Protein AF-A0A932ZL01-F1 (afdb_monomer_lite)

Radius of gyration: 23.92 Å; chains: 1; bounding box: 45×59×62 Å

pLDDT: mean 75.74, std 13.17, range [43.28, 93.38]

Structure (mmCIF, N/CA/C/O backbone):
data_AF-A0A932ZL01-F1
#
_entry.id   AF-A0A932ZL01-F1
#
loop_
_atom_site.group_PDB
_atom_site.id
_atom_site.type_symbol
_atom_site.label_atom_id
_atom_site.label_alt_id
_atom_site.label_comp_id
_atom_site.label_asym_id
_atom_site.label_entity_id
_atom_site.label_seq_id
_atom_site.pdbx_PDB_ins_code
_atom_site.Cartn_x
_atom_site.Cartn_y
_atom_site.Cartn_z
_atom_site.occupancy
_atom_site.B_is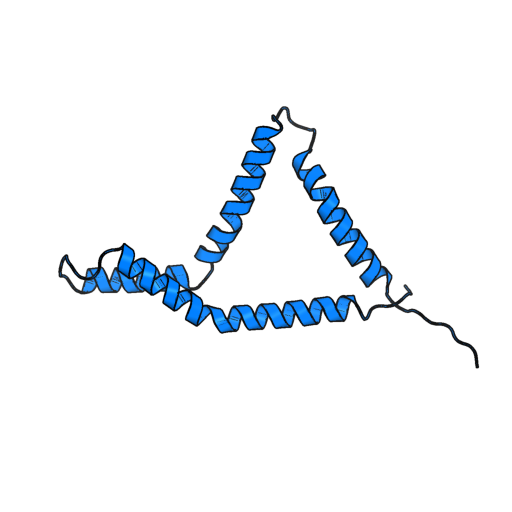o_or_equiv
_atom_site.auth_seq_id
_atom_site.auth_comp_id
_atom_site.auth_asym_id
_atom_site.auth_atom_id
_atom_site.pdbx_PDB_model_num
ATOM 1 N N . MET A 1 1 ? 9.614 -41.581 -39.320 1.00 43.28 1 MET A N 1
ATOM 2 C CA . MET A 1 1 ? 11.079 -41.466 -39.518 1.00 43.28 1 MET A CA 1
ATOM 3 C C . MET A 1 1 ? 11.403 -39.990 -39.729 1.00 43.28 1 MET A C 1
ATOM 5 O O . MET A 1 1 ? 10.653 -39.380 -40.471 1.00 43.28 1 MET A O 1
ATOM 9 N N . LYS A 1 2 ? 12.458 -39.440 -39.098 1.00 52.31 2 LYS A N 1
ATOM 10 C CA . LYS A 1 2 ? 12.982 -38.060 -39.286 1.00 52.31 2 LYS A CA 1
ATOM 11 C C . LYS A 1 2 ? 11.970 -36.916 -38.995 1.00 52.31 2 LYS A C 1
ATOM 13 O O . LYS A 1 2 ? 11.138 -36.597 -39.825 1.00 52.31 2 LYS A O 1
ATOM 18 N N . THR A 1 3 ? 11.844 -36.393 -37.772 1.00 57.09 3 THR A N 1
ATOM 19 C CA . THR A 1 3 ? 12.713 -35.393 -37.093 1.00 57.09 3 THR A CA 1
ATOM 20 C C . THR A 1 3 ? 12.890 -34.060 -37.842 1.00 57.09 3 THR A C 1
ATOM 22 O O . THR A 1 3 ? 13.645 -33.992 -38.808 1.00 57.09 3 THR A O 1
ATOM 25 N N . GLY A 1 4 ? 12.292 -32.992 -37.305 1.00 53.41 4 GLY A N 1
ATOM 26 C CA . GLY A 1 4 ? 12.499 -31.590 -37.696 1.00 53.41 4 GLY A CA 1
ATOM 27 C C . GLY A 1 4 ? 11.921 -30.668 -36.612 1.00 53.41 4 GLY A C 1
ATOM 28 O O . GLY A 1 4 ? 10.748 -30.324 -36.698 1.00 53.41 4 GLY A O 1
ATOM 29 N N . PRO A 1 5 ? 12.660 -30.397 -35.518 1.00 66.38 5 PRO A N 1
ATOM 30 C CA . PRO A 1 5 ? 12.087 -29.839 -34.291 1.00 66.38 5 PRO A CA 1
ATOM 31 C C . PRO A 1 5 ? 12.271 -28.318 -34.165 1.00 66.38 5 PRO A C 1
ATOM 33 O O . PRO A 1 5 ? 13.044 -27.738 -34.922 1.00 66.38 5 PRO A O 1
ATOM 36 N N . ARG A 1 6 ? 11.692 -27.765 -33.080 1.00 60.88 6 ARG A N 1
ATOM 37 C CA . ARG A 1 6 ? 11.930 -26.426 -32.496 1.00 60.88 6 ARG A CA 1
ATOM 38 C C . ARG A 1 6 ? 11.141 -25.289 -33.202 1.00 60.88 6 ARG A C 1
ATOM 40 O O . ARG A 1 6 ? 11.444 -24.970 -34.334 1.00 60.88 6 ARG A O 1
ATOM 47 N N . THR A 1 7 ? 10.149 -24.657 -32.531 1.00 60.56 7 THR A N 1
ATOM 48 C CA . THR A 1 7 ? 9.124 -23.758 -33.153 1.00 60.56 7 THR A CA 1
ATOM 49 C C . THR A 1 7 ? 8.805 -22.341 -32.578 1.00 60.56 7 THR A C 1
ATOM 51 O O . THR A 1 7 ? 8.010 -21.652 -33.189 1.00 60.56 7 THR A O 1
ATOM 54 N N . THR A 1 8 ? 9.374 -21.807 -31.478 1.00 62.22 8 THR A N 1
ATOM 55 C CA . THR A 1 8 ? 9.346 -20.345 -31.110 1.00 62.22 8 THR A CA 1
ATOM 56 C C . THR A 1 8 ? 10.406 -19.770 -30.085 1.00 62.22 8 THR A C 1
ATOM 58 O O . THR A 1 8 ? 10.115 -18.789 -29.424 1.00 62.22 8 THR A O 1
ATOM 61 N N . ASP A 1 9 ? 11.642 -20.284 -29.894 1.00 57.41 9 ASP A N 1
ATOM 62 C CA . ASP A 1 9 ? 12.583 -19.968 -28.769 1.00 57.41 9 ASP A CA 1
ATOM 63 C C . ASP A 1 9 ? 13.422 -18.713 -29.007 1.00 57.41 9 ASP A C 1
ATOM 65 O O . ASP A 1 9 ? 14.116 -18.242 -28.113 1.00 57.41 9 ASP A O 1
ATOM 69 N N . HIS A 1 10 ? 13.225 -18.041 -30.141 1.00 58.75 10 HIS A N 1
ATOM 70 C CA . HIS A 1 10 ? 13.446 -16.603 -30.162 1.00 58.75 10 HIS A CA 1
ATOM 71 C C . HIS A 1 10 ? 12.583 -15.915 -29.088 1.00 58.75 10 HIS A C 1
ATOM 73 O O . HIS A 1 10 ? 13.061 -14.957 -28.508 1.00 58.75 10 HIS A O 1
ATOM 79 N N . GLY A 1 11 ? 11.411 -16.430 -28.702 1.00 64.81 11 GLY A N 1
ATOM 80 C CA . GLY A 1 11 ? 10.665 -15.988 -27.518 1.00 64.81 11 GLY A CA 1
ATOM 81 C C . GLY A 1 11 ? 11.470 -16.108 -26.217 1.00 64.81 11 GLY A C 1
ATOM 82 O O . GLY A 1 11 ? 11.772 -15.092 -25.595 1.00 64.81 11 GLY A O 1
ATOM 83 N N . LEU A 1 12 ? 11.887 -17.318 -25.824 1.00 64.00 12 LEU A N 1
ATOM 84 C CA . LEU A 1 12 ? 12.628 -17.542 -24.573 1.00 64.00 12 LEU A CA 1
ATOM 85 C C . LEU A 1 12 ? 14.026 -16.896 -24.580 1.00 64.00 12 LEU A C 1
ATOM 87 O O . LEU A 1 12 ? 14.399 -16.217 -23.620 1.00 64.00 12 LEU A O 1
ATOM 91 N N . ARG A 1 13 ? 14.794 -17.035 -25.667 1.00 57.12 13 ARG A N 1
ATOM 92 C CA . ARG A 1 13 ? 16.120 -16.405 -25.797 1.00 57.12 13 ARG A CA 1
ATOM 93 C C . ARG A 1 13 ? 16.041 -14.897 -25.957 1.00 57.12 13 ARG A C 1
ATOM 95 O O . ARG A 1 13 ? 16.932 -14.235 -25.445 1.00 57.12 13 ARG A O 1
ATOM 102 N N . THR A 1 14 ? 15.007 -14.336 -26.585 1.00 66.69 14 THR A N 1
ATOM 103 C CA . THR A 1 14 ? 14.820 -12.874 -26.599 1.00 66.69 14 THR A CA 1
ATOM 104 C C . THR A 1 14 ? 14.254 -12.385 -25.277 1.00 66.69 14 THR A C 1
ATOM 106 O O . THR A 1 14 ? 14.610 -11.287 -24.902 1.00 66.69 14 THR A O 1
ATOM 109 N N . LEU A 1 15 ? 13.498 -13.160 -24.491 1.00 64.88 15 LEU A N 1
ATOM 110 C CA . LEU A 1 15 ? 13.172 -12.777 -23.108 1.00 64.88 15 LEU A CA 1
ATOM 111 C C . LEU A 1 15 ? 14.406 -12.789 -22.202 1.00 64.88 15 LEU A C 1
ATOM 113 O O . LEU A 1 15 ? 14.605 -11.845 -21.441 1.00 64.88 15 LEU A O 1
ATOM 117 N N . LEU A 1 16 ? 15.275 -13.798 -22.313 1.00 68.94 16 LEU A N 1
ATOM 118 C CA . LEU A 1 16 ? 16.543 -13.828 -21.578 1.00 68.94 16 LEU A CA 1
ATOM 119 C C . LEU A 1 16 ? 17.501 -12.727 -22.049 1.00 68.94 16 LEU A C 1
ATOM 121 O O . LEU A 1 16 ? 18.057 -12.024 -21.212 1.00 68.94 16 LEU A O 1
ATOM 125 N N . VAL A 1 17 ? 17.651 -12.513 -23.361 1.00 70.62 17 VAL A N 1
ATOM 126 C CA . VAL A 1 17 ? 18.458 -11.410 -23.907 1.00 70.62 17 VAL A CA 1
ATOM 127 C C . VAL A 1 17 ? 17.834 -10.058 -23.573 1.00 70.62 17 VAL A C 1
ATOM 129 O O . VAL A 1 17 ? 18.571 -9.177 -23.180 1.00 70.62 17 VAL A O 1
ATOM 132 N N . PHE A 1 18 ? 16.515 -9.875 -23.625 1.00 75.38 18 PHE A N 1
ATOM 133 C CA . PHE A 1 18 ? 15.847 -8.613 -23.282 1.00 75.38 18 PHE A CA 1
ATOM 134 C C . PHE A 1 18 ? 15.916 -8.331 -21.782 1.00 75.38 18 PHE A C 1
ATOM 136 O O . PHE A 1 18 ? 16.177 -7.198 -21.405 1.00 75.38 18 PHE A O 1
ATOM 143 N N . SER A 1 19 ? 15.772 -9.337 -20.914 1.00 67.94 19 SER A N 1
ATOM 144 C CA . SER A 1 19 ? 15.958 -9.168 -19.468 1.00 67.94 19 SER A CA 1
ATOM 145 C C . SER A 1 19 ? 17.427 -8.944 -19.096 1.00 67.94 19 SER A C 1
ATOM 147 O O . SER A 1 19 ? 17.708 -8.182 -18.173 1.00 67.94 19 SER A O 1
ATOM 149 N N . PHE A 1 20 ? 18.371 -9.564 -19.810 1.00 74.50 20 PHE A N 1
ATOM 150 C CA . PHE A 1 20 ? 19.804 -9.314 -19.646 1.00 74.50 20 PHE A CA 1
ATOM 151 C C . PHE A 1 20 ? 20.190 -7.928 -20.180 1.00 74.50 20 PHE A C 1
ATOM 153 O O . PHE A 1 20 ? 20.885 -7.188 -19.498 1.00 74.50 20 PHE A O 1
ATOM 160 N N . THR A 1 21 ? 19.674 -7.531 -21.344 1.00 66.75 21 THR A N 1
ATOM 161 C CA . THR A 1 21 ? 19.792 -6.184 -21.916 1.00 66.75 21 THR A CA 1
ATOM 162 C C . THR A 1 21 ? 19.116 -5.148 -21.032 1.00 66.75 21 THR A C 1
ATOM 164 O O . THR A 1 21 ? 19.652 -4.063 -20.904 1.00 66.75 21 THR A O 1
ATOM 167 N N . LEU A 1 22 ? 18.003 -5.449 -20.362 1.00 71.00 22 LEU A N 1
ATOM 168 C CA . LEU A 1 22 ? 17.384 -4.549 -19.387 1.00 71.00 22 LEU A CA 1
ATOM 169 C C . LEU A 1 22 ? 18.294 -4.386 -18.160 1.00 71.00 22 LEU A C 1
ATOM 171 O O . LEU A 1 22 ? 18.563 -3.262 -17.743 1.00 71.00 22 LEU A O 1
ATOM 175 N N . LEU A 1 23 ? 18.851 -5.487 -17.646 1.00 69.38 23 LEU A N 1
ATOM 176 C CA . LEU A 1 23 ? 19.821 -5.484 -16.546 1.00 69.38 23 LEU A CA 1
ATOM 177 C C . LEU A 1 23 ? 21.123 -4.734 -16.907 1.00 69.38 23 LEU A C 1
ATOM 179 O O . LEU A 1 23 ? 21.669 -4.029 -16.060 1.00 69.38 23 LEU A O 1
ATOM 183 N N . THR A 1 24 ? 21.590 -4.816 -18.159 1.00 64.56 24 THR A N 1
ATOM 184 C CA . THR A 1 24 ? 22.745 -4.054 -18.678 1.00 64.56 24 THR A CA 1
ATOM 185 C C . THR A 1 24 ? 22.380 -2.687 -19.275 1.00 64.56 24 THR A C 1
ATOM 187 O O . THR A 1 24 ? 23.275 -1.894 -19.556 1.00 64.56 24 THR A O 1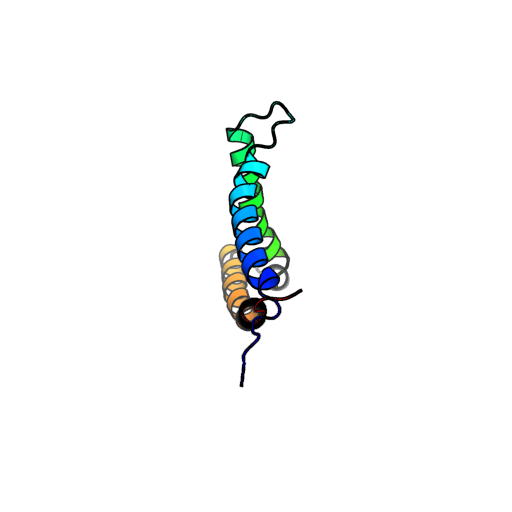
ATOM 190 N N . ALA A 1 25 ? 21.093 -2.346 -19.384 1.00 62.59 25 ALA A N 1
ATOM 191 C CA . ALA A 1 25 ? 20.603 -1.011 -19.731 1.00 62.59 25 ALA A CA 1
ATOM 192 C C . ALA A 1 25 ? 20.270 -0.172 -18.492 1.00 62.59 25 ALA A C 1
ATOM 194 O O . ALA A 1 25 ? 20.320 1.050 -18.580 1.00 62.59 25 ALA A O 1
ATOM 195 N N . LEU A 1 26 ? 20.025 -0.774 -17.321 1.00 63.28 26 LEU A N 1
ATOM 196 C CA . LEU A 1 26 ? 20.009 -0.057 -16.038 1.00 63.28 26 LEU A CA 1
ATOM 197 C C . LEU A 1 26 ? 21.242 0.855 -15.856 1.00 63.28 26 LEU A C 1
ATOM 199 O O . LEU A 1 26 ? 21.044 2.042 -15.585 1.00 63.28 26 LEU A O 1
ATOM 203 N N . PRO A 1 27 ? 22.497 0.396 -16.070 1.00 63.28 27 PRO A N 1
ATOM 204 C CA . PRO A 1 27 ? 23.634 1.304 -16.068 1.00 63.28 27 PRO A CA 1
ATOM 205 C C . PRO A 1 27 ? 23.588 2.304 -17.225 1.00 63.28 27 PRO A C 1
ATOM 207 O O . PRO A 1 27 ? 23.997 3.429 -17.000 1.00 63.28 27 PRO A O 1
ATOM 210 N N . ALA A 1 28 ? 23.046 1.987 -18.409 1.00 62.44 28 ALA A N 1
ATOM 211 C CA . ALA A 1 28 ? 22.914 2.955 -19.509 1.00 62.44 28 ALA A CA 1
ATOM 212 C C . ALA A 1 28 ? 21.953 4.117 -19.171 1.00 62.44 28 ALA A C 1
ATOM 214 O O . ALA A 1 28 ? 22.305 5.278 -19.383 1.00 62.44 28 ALA A O 1
ATOM 215 N N . PHE A 1 29 ? 20.800 3.840 -18.552 1.00 57.62 29 PHE A N 1
ATOM 216 C CA . PHE A 1 29 ? 19.917 4.874 -17.995 1.00 57.62 29 PHE A CA 1
ATOM 217 C C . PHE A 1 29 ? 20.593 5.646 -16.846 1.00 57.62 29 PHE A C 1
ATOM 219 O O . PHE A 1 29 ? 20.361 6.844 -16.698 1.00 57.62 29 PHE A O 1
ATOM 226 N N . ALA A 1 30 ? 21.495 5.006 -16.092 1.00 56.28 30 ALA A N 1
ATOM 227 C CA . ALA A 1 30 ? 22.332 5.657 -15.080 1.00 56.28 30 ALA A CA 1
ATOM 228 C C . ALA A 1 30 ? 23.642 6.291 -15.623 1.00 56.28 30 ALA A C 1
ATOM 230 O O . ALA A 1 30 ? 24.409 6.880 -14.856 1.00 56.28 30 ALA A O 1
ATOM 231 N N . GLN A 1 31 ? 23.935 6.181 -16.923 1.00 56.50 31 GLN A N 1
ATOM 232 C CA . GLN A 1 31 ? 25.122 6.753 -17.579 1.00 56.50 31 GLN A CA 1
ATOM 233 C C . GLN A 1 31 ? 24.786 7.781 -18.662 1.00 56.50 31 GLN A C 1
ATOM 235 O O . GLN A 1 31 ? 25.729 8.372 -19.178 1.00 56.50 31 GLN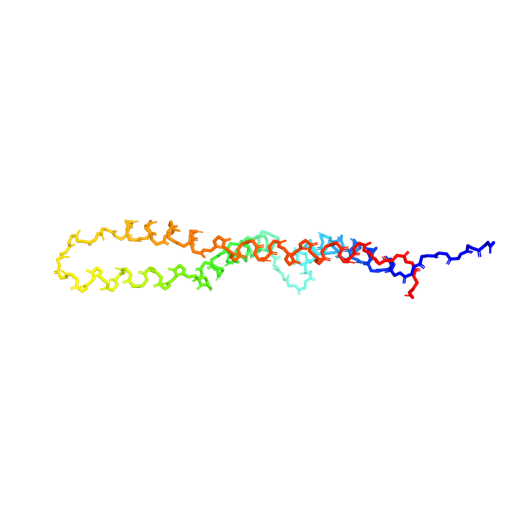 A O 1
ATOM 240 N N . ALA A 1 32 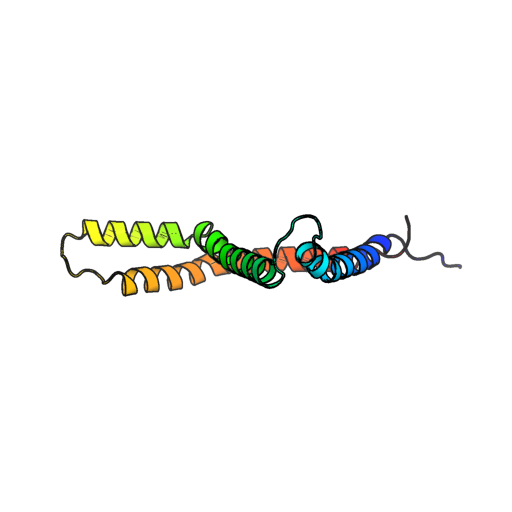? 23.501 7.989 -18.984 1.00 54.12 32 ALA A N 1
ATOM 241 C CA . ALA A 1 32 ? 22.967 8.857 -20.040 1.00 54.12 32 ALA A CA 1
ATOM 242 C C . ALA A 1 32 ? 23.816 10.135 -20.283 1.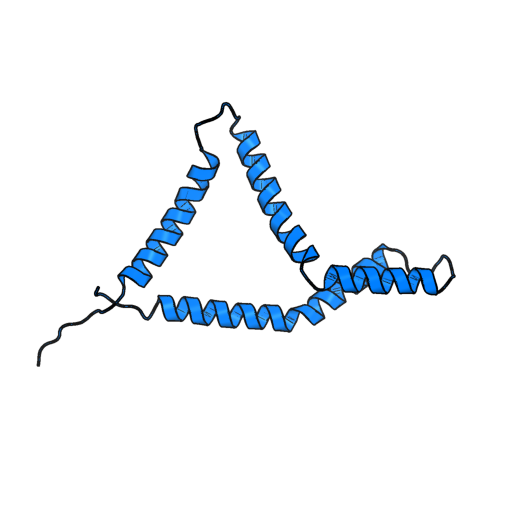00 54.12 32 ALA A C 1
ATOM 244 O O . ALA A 1 32 ? 23.626 11.151 -19.606 1.00 54.12 32 ALA A O 1
ATOM 245 N N . PRO A 1 33 ? 24.772 10.109 -21.235 1.00 59.41 33 PRO A N 1
ATOM 246 C CA . PRO A 1 33 ? 25.883 11.058 -21.245 1.00 59.41 33 PRO A CA 1
ATOM 247 C C . PRO A 1 33 ? 25.561 12.257 -22.144 1.00 59.41 33 PRO A C 1
ATOM 249 O O . PRO A 1 33 ? 26.188 12.454 -23.181 1.00 59.41 33 PRO A O 1
ATOM 252 N N . ALA A 1 34 ? 24.537 13.029 -21.767 1.00 53.62 34 ALA A N 1
ATOM 253 C CA . ALA A 1 34 ? 23.987 14.106 -22.603 1.00 53.62 34 ALA A CA 1
ATOM 254 C C . ALA A 1 34 ? 23.742 15.445 -21.878 1.00 53.62 34 ALA A C 1
ATOM 256 O O . ALA A 1 34 ? 23.509 16.457 -22.532 1.00 53.62 34 ALA A O 1
ATOM 257 N N . LEU A 1 35 ? 23.813 15.481 -20.543 1.00 49.34 35 LEU A N 1
ATOM 258 C CA . LEU A 1 35 ? 23.750 16.703 -19.732 1.00 49.34 35 LEU A CA 1
ATOM 259 C C . LEU A 1 35 ? 24.816 16.624 -18.632 1.00 49.34 35 LEU A C 1
ATOM 261 O O . LEU A 1 35 ? 25.161 15.530 -18.189 1.00 49.34 35 LEU A O 1
ATOM 265 N N . GLY A 1 36 ? 25.339 17.773 -18.190 1.00 59.16 36 GLY A N 1
ATOM 266 C CA . GLY A 1 36 ? 26.457 17.890 -17.236 1.00 59.16 36 GLY A CA 1
ATOM 267 C C . GLY A 1 36 ? 26.112 17.522 -15.787 1.00 59.16 36 GLY A C 1
ATOM 268 O O . GLY A 1 36 ? 26.337 18.314 -14.876 1.00 59.16 36 GLY A O 1
ATOM 269 N N . VAL A 1 37 ? 25.526 16.345 -15.576 1.00 65.12 37 VAL A N 1
ATOM 270 C CA . VAL A 1 37 ? 24.965 15.890 -14.302 1.00 65.12 37 VAL A CA 1
ATOM 271 C C . VAL A 1 37 ? 25.919 14.908 -13.622 1.00 65.12 37 VAL A C 1
ATOM 273 O O . VAL A 1 37 ? 26.255 13.854 -14.159 1.00 65.12 37 VAL A O 1
ATOM 276 N N . SER A 1 38 ? 26.349 15.245 -12.408 1.00 78.62 38 SER A N 1
ATOM 277 C CA . SER A 1 38 ? 27.282 14.442 -11.614 1.00 78.62 38 SER A CA 1
ATOM 278 C C . SER A 1 38 ? 26.742 13.032 -11.335 1.00 78.62 38 SER A C 1
ATOM 280 O O . SER A 1 38 ? 25.591 12.880 -10.928 1.00 78.62 38 SER A O 1
ATOM 282 N N . ARG A 1 39 ? 27.594 11.996 -11.438 1.00 77.69 39 ARG A N 1
ATOM 283 C CA . ARG A 1 39 ? 27.225 10.589 -11.145 1.00 77.69 39 ARG A CA 1
ATOM 284 C C . ARG A 1 39 ? 26.464 10.392 -9.810 1.00 77.69 39 ARG A C 1
ATOM 286 O O . ARG A 1 39 ? 25.493 9.638 -9.817 1.00 77.69 39 ARG A O 1
ATOM 293 N N . PRO A 1 40 ? 26.808 11.075 -8.692 1.00 83.19 40 PRO A N 1
ATOM 294 C CA . PRO A 1 40 ? 26.032 10.985 -7.449 1.00 83.19 40 PRO A CA 1
ATOM 295 C C . PRO A 1 40 ? 24.591 11.505 -7.554 1.00 83.19 40 PRO A C 1
ATOM 297 O O . PRO A 1 40 ? 23.719 10.992 -6.862 1.00 83.19 40 PRO A O 1
ATOM 300 N N . LEU A 1 41 ? 24.318 12.488 -8.421 1.00 86.06 41 LEU A N 1
ATOM 301 C CA . LEU A 1 41 ? 22.970 13.034 -8.618 1.00 86.06 41 LEU A CA 1
ATOM 302 C C . LEU A 1 41 ? 22.089 12.029 -9.369 1.00 86.06 41 LEU A C 1
ATOM 304 O O . LEU A 1 41 ? 20.946 11.818 -8.982 1.00 86.06 41 LEU A O 1
ATOM 308 N N . ILE A 1 42 ? 22.639 11.333 -10.369 1.00 84.06 42 ILE A N 1
ATOM 309 C CA . ILE A 1 42 ? 21.930 10.247 -11.065 1.00 84.06 42 ILE A CA 1
ATOM 310 C C . ILE A 1 42 ? 21.634 9.085 -10.104 1.00 84.06 42 ILE A C 1
ATOM 312 O O . ILE A 1 42 ? 20.508 8.594 -10.079 1.00 84.06 42 ILE A O 1
ATOM 316 N N . LEU A 1 43 ? 22.593 8.693 -9.255 1.00 87.88 43 LEU A N 1
ATOM 317 C CA . LEU A 1 43 ? 22.361 7.694 -8.201 1.00 87.88 43 LEU A CA 1
ATOM 318 C C . LEU A 1 43 ? 21.252 8.129 -7.228 1.00 87.88 43 LEU A C 1
ATOM 320 O O . LEU A 1 43 ? 20.359 7.339 -6.930 1.00 87.88 43 LEU A O 1
ATOM 324 N N . LEU A 1 44 ? 21.264 9.389 -6.782 1.00 89.50 44 LEU A N 1
ATOM 325 C CA . LEU A 1 44 ? 20.220 9.962 -5.927 1.00 89.50 44 LEU A CA 1
ATOM 326 C C . LEU A 1 44 ? 18.844 9.963 -6.614 1.00 89.50 44 LEU A C 1
ATOM 328 O O . LEU A 1 44 ? 17.848 9.639 -5.972 1.00 89.50 44 LEU A O 1
ATOM 332 N N . LEU A 1 45 ? 18.782 10.273 -7.911 1.00 87.88 45 LEU A N 1
ATOM 333 C CA . LEU A 1 45 ? 17.543 10.295 -8.693 1.00 87.88 45 LEU A CA 1
ATOM 334 C C . LEU A 1 45 ? 16.975 8.878 -8.893 1.00 87.88 45 LEU A C 1
ATOM 336 O O . LEU A 1 45 ? 15.771 8.677 -8.735 1.00 87.88 45 LEU A O 1
ATOM 340 N N . VAL A 1 46 ? 17.833 7.880 -9.138 1.00 90.19 46 VAL A N 1
ATOM 341 C CA . VAL A 1 46 ? 17.438 6.460 -9.189 1.00 90.19 46 VAL A CA 1
ATOM 342 C C . VAL A 1 46 ? 16.923 5.978 -7.828 1.00 90.19 46 VAL A C 1
ATOM 344 O O . VAL A 1 46 ? 15.864 5.355 -7.777 1.00 90.19 46 VAL A O 1
ATOM 347 N N . LEU A 1 47 ? 17.605 6.300 -6.722 1.00 92.19 47 LEU A N 1
ATOM 348 C CA . LEU A 1 47 ? 17.138 5.952 -5.372 1.00 92.19 47 LEU A CA 1
ATOM 349 C C . LEU A 1 47 ? 15.798 6.627 -5.034 1.00 92.19 47 LEU A C 1
ATOM 351 O O . LEU A 1 47 ? 14.912 5.974 -4.484 1.00 92.19 47 LEU A O 1
ATOM 355 N N . ALA A 1 48 ? 15.622 7.900 -5.397 1.00 92.25 48 ALA A N 1
ATOM 356 C CA . ALA A 1 48 ? 14.367 8.623 -5.203 1.00 92.25 48 ALA A CA 1
ATOM 357 C C . ALA A 1 48 ? 13.213 7.990 -6.000 1.00 92.25 48 ALA A C 1
ATOM 359 O O . ALA A 1 48 ? 12.136 7.771 -5.446 1.00 92.25 48 ALA A O 1
ATOM 360 N N . ALA A 1 49 ? 13.440 7.629 -7.267 1.00 90.38 49 ALA A N 1
ATOM 361 C CA . ALA A 1 49 ? 12.452 6.923 -8.081 1.00 90.38 49 ALA A CA 1
ATOM 362 C C . ALA A 1 49 ? 12.102 5.544 -7.492 1.00 90.38 49 ALA A C 1
ATOM 364 O O . ALA A 1 49 ? 10.924 5.201 -7.379 1.00 90.38 49 ALA A O 1
ATOM 365 N N . LEU A 1 50 ? 13.105 4.776 -7.053 1.00 92.81 50 LEU A N 1
ATOM 366 C CA . LEU A 1 50 ? 12.911 3.442 -6.478 1.00 92.81 50 LEU A CA 1
ATOM 367 C C . LEU A 1 50 ? 12.157 3.482 -5.136 1.00 92.81 50 LEU A C 1
ATOM 369 O O . LEU A 1 50 ? 11.379 2.575 -4.852 1.00 92.81 50 LEU A O 1
ATOM 373 N N . ALA A 1 51 ? 12.332 4.543 -4.340 1.00 92.50 51 ALA A N 1
ATOM 374 C CA . ALA A 1 51 ? 11.559 4.790 -3.121 1.00 92.50 51 ALA A CA 1
ATOM 375 C C . ALA A 1 51 ? 10.128 5.299 -3.401 1.00 92.50 51 ALA A C 1
ATOM 377 O O . ALA A 1 51 ? 9.214 5.036 -2.617 1.00 92.50 51 ALA A O 1
ATOM 378 N N . LEU A 1 52 ? 9.908 5.991 -4.525 1.00 93.38 52 LEU A N 1
ATOM 379 C CA . LEU A 1 52 ? 8.589 6.491 -4.923 1.00 93.38 52 LEU A CA 1
ATOM 380 C C . LEU A 1 52 ? 7.656 5.367 -5.410 1.00 93.38 52 LEU A C 1
ATOM 382 O O . LEU A 1 52 ? 6.461 5.407 -5.126 1.00 93.38 52 LEU A O 1
ATOM 386 N N . VAL A 1 53 ? 8.183 4.341 -6.089 1.00 91.62 53 VAL A N 1
ATOM 387 C CA . VAL A 1 53 ? 7.401 3.184 -6.581 1.00 91.62 53 VAL A CA 1
ATOM 388 C C . VAL A 1 53 ? 6.541 2.514 -5.488 1.00 91.62 53 VAL A C 1
ATOM 390 O O . VAL A 1 53 ? 5.320 2.466 -5.663 1.00 91.62 53 VAL A O 1
ATOM 393 N N . PRO A 1 54 ? 7.085 2.037 -4.346 1.00 83.56 54 PRO A N 1
ATOM 394 C CA . PRO A 1 54 ? 6.268 1.426 -3.296 1.00 83.56 54 PRO A CA 1
ATOM 395 C C . PRO A 1 54 ? 5.308 2.426 -2.638 1.00 83.56 54 PRO A C 1
ATOM 397 O O . PRO A 1 54 ? 4.210 2.038 -2.245 1.00 83.56 54 PRO A O 1
ATOM 400 N N . PHE A 1 55 ? 5.660 3.714 -2.565 1.00 88.38 55 PHE A N 1
ATOM 401 C CA . PHE A 1 55 ? 4.763 4.754 -2.055 1.00 88.38 55 PHE A CA 1
ATOM 402 C C . PHE A 1 55 ? 3.530 4.941 -2.956 1.00 88.38 55 PHE A C 1
ATOM 404 O O . PHE A 1 55 ? 2.406 4.993 -2.459 1.00 88.38 55 PHE A O 1
ATOM 411 N N . VAL A 1 56 ? 3.709 4.960 -4.281 1.00 88.81 56 VAL A N 1
ATOM 412 C CA . VAL A 1 56 ? 2.596 5.031 -5.246 1.00 88.81 56 VAL A CA 1
ATOM 413 C C . VAL A 1 56 ? 1.733 3.765 -5.194 1.00 88.81 56 VAL A C 1
ATOM 415 O O . VAL A 1 56 ? 0.509 3.871 -5.232 1.00 88.81 56 VAL A O 1
ATOM 418 N N . ILE A 1 57 ? 2.326 2.580 -5.012 1.00 86.44 57 ILE A N 1
ATOM 419 C CA . ILE A 1 57 ? 1.574 1.323 -4.825 1.00 86.44 57 ILE A CA 1
ATOM 420 C C . ILE A 1 57 ? 0.747 1.357 -3.524 1.00 86.44 57 ILE A C 1
ATOM 422 O O . ILE A 1 57 ? -0.427 0.981 -3.524 1.00 86.44 57 ILE A O 1
ATOM 426 N N . MET A 1 58 ? 1.300 1.879 -2.424 1.00 85.38 58 MET A N 1
ATOM 427 C CA . MET A 1 58 ? 0.559 2.088 -1.168 1.00 85.38 58 MET A CA 1
ATOM 428 C C . MET A 1 58 ? -0.578 3.118 -1.308 1.00 85.38 58 MET A C 1
ATOM 430 O O . MET A 1 58 ? -1.591 3.005 -0.619 1.00 85.38 58 MET A O 1
ATOM 434 N N . MET A 1 59 ? -0.451 4.092 -2.215 1.00 85.38 59 MET A N 1
ATOM 435 C CA . MET A 1 59 ? -1.521 5.050 -2.533 1.00 85.38 59 MET A CA 1
ATOM 436 C C . MET A 1 59 ? -2.599 4.473 -3.467 1.00 85.38 59 MET A C 1
ATOM 438 O O . MET A 1 59 ? -3.767 4.836 -3.348 1.00 85.38 59 MET A O 1
ATOM 442 N N . ALA A 1 60 ? -2.228 3.568 -4.377 1.00 84.69 60 ALA A N 1
ATOM 443 C CA . ALA A 1 60 ? -3.140 2.926 -5.329 1.00 84.69 60 ALA A CA 1
ATOM 444 C C . ALA A 1 60 ? -3.939 1.744 -4.737 1.00 84.69 60 ALA A C 1
ATOM 446 O O . ALA A 1 60 ? -4.898 1.273 -5.348 1.00 84.69 60 ALA A O 1
ATOM 447 N N . THR A 1 61 ? -3.553 1.250 -3.558 1.00 84.19 61 THR A N 1
ATOM 448 C CA . THR A 1 61 ? -4.195 0.120 -2.866 1.00 84.19 61 THR A CA 1
ATOM 449 C C . THR A 1 61 ? -5.222 0.580 -1.820 1.00 84.19 61 THR A C 1
ATOM 451 O O . THR A 1 61 ? -5.438 1.769 -1.582 1.00 84.19 61 THR A O 1
ATOM 454 N N . SER A 1 62 ? -5.909 -0.368 -1.172 1.00 82.38 62 SER A N 1
ATOM 455 C CA . SER A 1 62 ? -6.997 -0.094 -0.217 1.00 82.38 62 SER A CA 1
ATOM 456 C C . SER A 1 62 ? -6.586 0.703 1.030 1.00 82.38 62 SER A C 1
ATOM 458 O O . SER A 1 62 ? -7.466 1.222 1.720 1.00 82.38 62 SER A O 1
ATOM 460 N N . PHE A 1 63 ? -5.283 0.834 1.307 1.00 84.56 63 PHE A N 1
ATOM 461 C CA . PHE A 1 63 ? -4.728 1.525 2.475 1.00 84.56 63 PHE A CA 1
ATOM 462 C C . PHE A 1 63 ? -5.297 2.934 2.671 1.00 84.56 63 PHE A C 1
ATOM 464 O O . PHE A 1 63 ? -5.793 3.248 3.754 1.00 84.56 63 PHE A O 1
ATOM 471 N N . VAL A 1 64 ? -5.313 3.757 1.616 1.00 85.62 64 VAL A N 1
ATOM 472 C CA . VAL A 1 64 ? -5.818 5.141 1.684 1.00 85.62 64 VAL A CA 1
ATOM 473 C C . VAL A 1 64 ? -7.294 5.174 2.082 1.00 85.62 64 VAL A C 1
ATOM 475 O O . VAL A 1 64 ? -7.691 5.962 2.938 1.00 85.62 64 VAL A O 1
ATOM 478 N N . LYS A 1 65 ? -8.113 4.279 1.515 1.00 87.69 65 LYS A N 1
ATOM 479 C CA . LYS A 1 65 ? -9.554 4.216 1.805 1.00 87.69 65 LYS A CA 1
ATOM 480 C C . LYS A 1 65 ? -9.811 3.798 3.256 1.00 87.69 65 LYS A C 1
ATOM 482 O O . LYS A 1 65 ? -10.669 4.391 3.904 1.00 87.69 65 LYS A O 1
ATOM 487 N N . LEU A 1 66 ? -9.049 2.837 3.784 1.00 87.81 66 LEU A N 1
ATOM 488 C CA . LEU A 1 66 ? -9.156 2.407 5.183 1.00 87.81 66 LEU A CA 1
ATOM 489 C C . LEU A 1 66 ? -8.681 3.494 6.156 1.00 87.81 66 LEU A C 1
ATOM 491 O O . LEU A 1 66 ? -9.387 3.799 7.115 1.00 87.81 66 LEU A O 1
ATOM 495 N N . ALA A 1 67 ? -7.531 4.119 5.889 1.00 86.19 67 ALA A N 1
ATOM 496 C CA . ALA A 1 67 ? -6.994 5.196 6.719 1.00 86.19 67 ALA A CA 1
ATOM 497 C C . ALA A 1 67 ? -7.954 6.399 6.791 1.00 86.19 67 ALA A C 1
ATOM 499 O O . ALA A 1 67 ? -8.218 6.907 7.880 1.00 86.19 67 ALA A O 1
ATOM 500 N N . VAL A 1 68 ? -8.538 6.809 5.656 1.00 87.50 68 VAL A N 1
ATOM 501 C CA . VAL A 1 68 ? -9.528 7.898 5.607 1.00 87.50 68 VAL A CA 1
ATOM 502 C C . VAL A 1 68 ? -10.820 7.517 6.333 1.00 87.50 68 VAL A C 1
ATOM 504 O O . VAL A 1 68 ? -11.293 8.304 7.148 1.00 87.50 68 VAL A O 1
ATOM 507 N N . VAL A 1 69 ? -11.382 6.322 6.113 1.00 88.88 69 VAL A N 1
ATOM 508 C CA . VAL A 1 69 ? -12.620 5.899 6.800 1.00 88.88 69 VAL A CA 1
ATOM 509 C C . VAL A 1 69 ? -12.424 5.825 8.318 1.00 88.88 69 VAL A C 1
ATOM 511 O O . VAL A 1 69 ? -13.258 6.338 9.063 1.00 88.88 69 VAL A O 1
ATOM 514 N N . LEU A 1 70 ? -11.306 5.272 8.797 1.00 86.38 70 LEU A N 1
ATOM 515 C CA . LEU A 1 70 ? -11.011 5.218 10.233 1.00 86.38 70 LEU A CA 1
ATOM 516 C C . LEU A 1 70 ? -10.745 6.615 10.829 1.00 86.38 70 LEU A C 1
ATOM 518 O O . LEU A 1 70 ? -11.157 6.879 11.958 1.00 86.38 70 LEU A O 1
ATOM 522 N N . ALA A 1 71 ? -10.129 7.536 10.078 1.00 82.81 71 ALA A N 1
ATOM 523 C CA . ALA A 1 71 ? -9.961 8.931 10.496 1.00 82.81 71 ALA A CA 1
ATOM 524 C C . ALA A 1 71 ? -11.292 9.712 10.532 1.00 82.81 71 ALA A C 1
ATOM 526 O O . ALA A 1 71 ? -11.506 10.524 11.433 1.00 82.81 71 ALA A O 1
ATOM 527 N N . LEU A 1 72 ? -12.216 9.440 9.605 1.00 85.56 72 LEU A N 1
ATOM 528 C CA . LEU A 1 72 ? -13.570 10.003 9.630 1.00 85.56 72 LEU A CA 1
ATOM 529 C C . LEU A 1 72 ? -14.369 9.481 10.832 1.00 85.56 72 LEU A C 1
ATOM 531 O O . LEU A 1 72 ? -15.003 10.278 11.519 1.00 85.56 72 LEU A O 1
ATOM 535 N N . ILE A 1 73 ? -14.274 8.184 11.146 1.00 85.38 73 ILE A N 1
ATOM 536 C CA . ILE A 1 73 ? -14.875 7.600 12.359 1.00 85.38 73 ILE A CA 1
ATOM 537 C C . ILE A 1 73 ? -14.270 8.235 13.620 1.00 85.38 73 ILE A C 1
ATOM 539 O O . ILE A 1 73 ? -15.014 8.623 14.518 1.00 85.38 73 ILE A O 1
ATOM 543 N N . ARG A 1 74 ? -12.942 8.422 13.675 1.00 78.19 74 ARG A N 1
ATOM 544 C CA . ARG A 1 74 ? -12.266 9.119 14.785 1.00 78.19 74 ARG A CA 1
ATOM 545 C C . ARG A 1 74 ? -12.843 10.519 15.022 1.00 78.19 74 ARG A C 1
ATOM 547 O O . ARG A 1 74 ? -13.122 10.860 16.167 1.00 78.19 74 ARG A O 1
ATOM 554 N N . ASN A 1 75 ? -13.053 11.300 13.962 1.00 77.69 75 ASN A N 1
ATOM 555 C CA . ASN A 1 75 ? -13.636 12.641 14.070 1.00 77.69 75 ASN A CA 1
ATOM 556 C C . ASN A 1 75 ? -15.129 12.599 14.450 1.00 77.69 75 ASN A C 1
ATOM 558 O O . ASN A 1 75 ? -15.574 13.396 15.273 1.00 77.69 75 ASN A O 1
ATOM 562 N N . ALA A 1 76 ? -15.897 11.655 13.896 1.00 81.56 76 ALA A N 1
ATOM 563 C CA . ALA A 1 76 ? -17.329 11.501 14.164 1.00 81.56 76 ALA A CA 1
ATOM 564 C C . ALA A 1 76 ? -17.650 11.051 15.602 1.00 81.56 76 ALA A C 1
ATOM 566 O O . ALA A 1 76 ? -18.734 11.343 16.101 1.00 81.56 76 ALA A O 1
ATOM 567 N N . LEU A 1 77 ? -16.720 10.375 16.288 1.00 79.31 77 LEU A N 1
ATOM 568 C CA . LEU A 1 77 ? -16.896 9.946 17.682 1.00 79.31 77 LEU A CA 1
ATOM 569 C C . LEU A 1 77 ? -16.790 11.089 18.712 1.00 79.31 77 LEU A C 1
ATOM 571 O O . LEU A 1 77 ? -17.062 10.862 19.889 1.00 79.31 77 LEU A O 1
ATOM 575 N N . GLY A 1 78 ? -16.402 12.303 18.305 1.00 70.69 78 GLY A N 1
ATOM 576 C CA . GLY A 1 78 ? -16.532 13.536 19.097 1.00 70.69 78 GLY A CA 1
ATOM 577 C C . GLY A 1 78 ? -15.646 13.681 20.346 1.00 70.69 78 GLY A C 1
ATOM 578 O O . GLY A 1 78 ? -15.500 14.795 20.846 1.00 70.69 78 GLY A O 1
ATOM 579 N N . THR A 1 79 ? -15.021 12.613 20.854 1.00 68.50 79 THR A N 1
ATOM 580 C CA . THR A 1 79 ? -14.093 12.687 21.998 1.00 68.50 79 THR A CA 1
ATOM 581 C C . THR A 1 79 ? -12.641 12.785 21.529 1.00 68.50 79 THR A C 1
ATOM 583 O O . THR A 1 79 ? -12.229 12.147 20.561 1.00 68.50 79 THR A O 1
ATOM 586 N N . GLN A 1 80 ? -11.825 13.579 22.228 1.00 62.81 80 GLN A N 1
ATOM 587 C CA . GLN A 1 80 ? -10.466 13.910 21.774 1.00 62.81 80 GLN A CA 1
ATOM 588 C C . GLN A 1 80 ? -9.457 12.743 21.869 1.00 62.81 80 GLN A C 1
ATOM 590 O O . GLN A 1 80 ? -8.321 12.884 21.413 1.00 62.81 80 GLN A O 1
ATOM 595 N N . GLN A 1 81 ? -9.849 11.595 22.441 1.00 60.78 81 GLN A N 1
ATOM 596 C CA . GLN A 1 81 ? -8.944 10.493 22.797 1.00 60.78 81 GLN A CA 1
ATOM 597 C C . GLN A 1 81 ? -9.201 9.148 22.089 1.00 60.78 81 GLN A C 1
ATOM 599 O O . GLN A 1 81 ? -8.390 8.233 22.245 1.00 60.78 81 GLN A O 1
ATOM 604 N N . VAL A 1 82 ? -10.246 9.011 21.261 1.00 62.78 82 VAL A N 1
ATOM 605 C CA . VAL A 1 82 ? -10.341 7.872 20.316 1.00 62.78 82 VAL A CA 1
ATOM 606 C C . VAL A 1 82 ? -9.337 8.047 19.162 1.00 62.78 82 VAL A C 1
ATOM 608 O O . VAL A 1 82 ? -8.918 9.171 18.866 1.00 62.78 82 VAL A O 1
ATOM 611 N N . PRO A 1 83 ? -8.798 6.946 18.603 1.00 62.78 83 PRO A N 1
ATOM 612 C CA . PRO A 1 83 ? -7.467 6.531 19.046 1.00 62.78 83 PRO A CA 1
ATOM 613 C C . PRO A 1 83 ? -6.339 7.382 18.448 1.00 62.78 83 PRO A C 1
ATOM 615 O O . PRO A 1 83 ? -6.535 8.011 17.406 1.00 62.78 83 PRO A O 1
ATOM 618 N N . PRO A 1 84 ? -5.134 7.391 19.051 1.00 79.06 84 PRO A N 1
ATOM 619 C CA . PRO A 1 84 ? -3.987 8.114 18.503 1.00 79.06 84 PRO A CA 1
ATOM 620 C C . PRO A 1 84 ? -3.733 7.766 17.030 1.00 79.06 84 PRO A C 1
ATOM 622 O O . PRO A 1 84 ? -3.875 6.609 16.637 1.00 79.06 84 PRO A O 1
ATOM 625 N N . ASN A 1 85 ? -3.286 8.737 16.224 1.00 83.25 85 ASN A N 1
ATOM 626 C CA . ASN A 1 85 ? -3.053 8.541 14.782 1.00 83.25 85 ASN A CA 1
ATOM 627 C C . ASN A 1 85 ? -2.164 7.318 14.473 1.00 83.25 85 ASN A C 1
ATOM 629 O O . ASN A 1 85 ? -2.398 6.629 13.488 1.00 83.25 85 ASN A O 1
ATOM 633 N N . VAL A 1 86 ? -1.190 7.005 15.337 1.00 87.56 86 VAL A N 1
ATOM 634 C CA . VAL A 1 86 ? -0.333 5.808 15.218 1.00 87.56 86 VAL A CA 1
ATOM 635 C C . VAL A 1 86 ? -1.148 4.507 15.286 1.00 87.56 86 VAL A C 1
ATOM 637 O O . VAL A 1 86 ? -0.899 3.590 14.509 1.00 87.56 86 VAL A O 1
ATOM 640 N N . VAL A 1 87 ? -2.154 4.436 16.164 1.00 87.25 87 VAL A N 1
ATOM 641 C CA . VAL A 1 87 ? -3.053 3.276 16.302 1.00 87.25 87 VAL A CA 1
ATOM 642 C C . VAL A 1 87 ? -3.973 3.164 15.086 1.00 87.25 87 VAL A C 1
ATOM 644 O O . VAL A 1 87 ? -4.124 2.076 14.540 1.00 87.25 87 VAL A O 1
ATOM 647 N N . VAL A 1 88 ? -4.534 4.284 14.615 1.00 86.31 88 VAL A N 1
ATOM 648 C CA . VAL A 1 88 ? -5.380 4.320 13.407 1.00 86.31 88 VAL A CA 1
ATOM 649 C C . VAL A 1 88 ? -4.605 3.832 12.177 1.00 86.31 88 VAL A C 1
ATOM 651 O O . VAL A 1 88 ? -5.075 2.941 11.469 1.00 86.31 88 VAL A O 1
ATOM 654 N N . THR A 1 89 ? -3.393 4.348 11.957 1.00 86.62 89 THR A N 1
ATOM 655 C CA . THR A 1 89 ? -2.520 3.931 10.850 1.00 86.62 89 THR A CA 1
ATOM 656 C C . THR A 1 89 ? -2.060 2.478 10.992 1.00 86.62 89 THR A C 1
ATOM 658 O O . THR A 1 89 ? -2.052 1.748 10.003 1.00 86.62 89 THR A O 1
ATOM 661 N N . GLY A 1 90 ? -1.724 2.025 12.206 1.00 88.12 90 GLY A N 1
ATOM 662 C CA . GLY A 1 90 ? -1.333 0.637 12.469 1.00 88.12 90 GLY A CA 1
ATOM 663 C C . GLY A 1 90 ? -2.453 -0.362 12.164 1.00 88.12 90 GLY A C 1
ATOM 664 O O . GLY A 1 90 ? -2.229 -1.339 11.449 1.00 88.12 90 GLY A O 1
ATOM 665 N N . LEU A 1 91 ? -3.677 -0.079 12.625 1.00 87.88 91 LEU A N 1
ATOM 666 C CA . LEU A 1 91 ? -4.867 -0.873 12.302 1.00 87.88 91 LEU A CA 1
ATOM 667 C C . LEU A 1 91 ? -5.142 -0.882 10.792 1.00 87.88 91 LEU A C 1
ATOM 669 O O . LEU A 1 91 ? -5.353 -1.950 10.219 1.00 87.88 91 LEU A O 1
ATOM 673 N N . ALA A 1 92 ? -5.081 0.281 10.131 1.00 85.44 92 ALA A N 1
ATOM 674 C CA . ALA A 1 92 ? -5.266 0.386 8.683 1.00 85.44 92 ALA A CA 1
ATOM 675 C C . ALA A 1 92 ? -4.240 -0.450 7.897 1.00 85.44 92 ALA A C 1
ATOM 677 O O . ALA A 1 92 ? -4.599 -1.069 6.895 1.00 85.44 92 ALA A O 1
ATOM 678 N N . LEU A 1 93 ? -2.983 -0.509 8.349 1.00 86.88 93 LEU A N 1
ATOM 679 C CA . LEU A 1 93 ? -1.916 -1.269 7.693 1.00 86.88 93 LEU A CA 1
ATOM 680 C C . LEU A 1 93 ? -2.134 -2.786 7.838 1.00 86.88 93 LEU A C 1
ATOM 682 O O . LEU A 1 93 ? -2.106 -3.497 6.834 1.00 86.88 93 LEU A O 1
ATOM 686 N N . VAL A 1 94 ? -2.457 -3.278 9.041 1.00 90.44 94 VAL A N 1
ATOM 687 C CA . VAL A 1 94 ? -2.780 -4.705 9.266 1.00 90.44 94 VAL A CA 1
ATOM 688 C C . VAL A 1 94 ? -4.018 -5.132 8.465 1.00 90.44 94 VAL A C 1
ATOM 690 O O . VAL A 1 94 ? -3.989 -6.156 7.780 1.00 90.44 94 VAL A O 1
ATOM 693 N N . LEU A 1 95 ? -5.081 -4.318 8.476 1.00 87.12 95 LEU A N 1
ATOM 694 C CA . LEU A 1 95 ? -6.291 -4.559 7.678 1.00 87.12 95 LEU A CA 1
ATOM 695 C C . LEU A 1 95 ? -6.006 -4.531 6.167 1.00 87.12 95 LEU A C 1
ATOM 697 O O . LEU A 1 95 ? -6.587 -5.318 5.422 1.00 87.12 95 LEU A O 1
ATOM 701 N N . THR A 1 96 ? -5.086 -3.675 5.709 1.00 87.19 96 THR A N 1
ATOM 702 C CA . THR A 1 96 ? -4.666 -3.635 4.298 1.00 87.19 96 THR A CA 1
ATOM 703 C C . THR A 1 96 ? -4.000 -4.938 3.883 1.00 87.19 96 THR A C 1
ATOM 705 O O . THR A 1 96 ? -4.375 -5.484 2.851 1.00 87.19 96 THR A O 1
ATOM 708 N N . VAL A 1 97 ? -3.057 -5.465 4.674 1.00 85.94 97 VAL A N 1
ATOM 709 C CA . VAL A 1 97 ? -2.371 -6.732 4.356 1.00 85.94 97 VAL A CA 1
ATOM 710 C C . VAL A 1 97 ? -3.371 -7.891 4.272 1.00 85.94 97 VAL A C 1
ATOM 712 O O . VAL A 1 97 ? -3.306 -8.682 3.334 1.00 85.94 97 VAL A O 1
ATOM 715 N N . TYR A 1 98 ? -4.344 -7.948 5.188 1.00 86.81 98 TYR A N 1
ATOM 716 C CA . TYR A 1 98 ? -5.417 -8.947 5.153 1.00 86.81 98 TYR A CA 1
ATOM 717 C C . TYR A 1 98 ? -6.280 -8.848 3.878 1.00 86.81 98 TYR A C 1
ATOM 719 O O . TYR A 1 98 ? -6.561 -9.860 3.241 1.00 86.81 98 TYR A O 1
ATOM 727 N N . ILE A 1 99 ? -6.654 -7.632 3.464 1.00 86.62 99 ILE A N 1
ATOM 728 C CA . ILE A 1 99 ? -7.503 -7.387 2.282 1.00 86.62 99 ILE A CA 1
ATOM 729 C C . ILE A 1 99 ? -6.732 -7.544 0.953 1.00 86.62 99 ILE A C 1
ATOM 731 O O . ILE A 1 99 ? -7.328 -7.915 -0.057 1.00 86.62 99 ILE A O 1
ATOM 735 N N . MET A 1 100 ? -5.416 -7.309 0.936 1.00 90.25 100 MET A N 1
ATOM 736 C CA . MET A 1 100 ? -4.553 -7.471 -0.248 1.00 90.25 100 MET A CA 1
ATOM 737 C C . MET A 1 100 ? -4.057 -8.905 -0.482 1.00 90.25 100 MET A C 1
ATOM 739 O O . MET A 1 100 ? -3.570 -9.197 -1.573 1.00 90.25 100 MET A O 1
ATOM 743 N N . ALA A 1 101 ? -4.208 -9.814 0.488 1.00 87.94 101 ALA A N 1
ATOM 744 C CA . ALA A 1 101 ? -3.824 -11.221 0.351 1.00 87.94 101 ALA A CA 1
ATOM 745 C C . ALA A 1 101 ? -4.309 -11.901 -0.959 1.00 87.94 101 ALA A C 1
ATOM 747 O O . ALA A 1 101 ? -3.465 -12.477 -1.650 1.00 87.94 101 ALA A O 1
ATOM 748 N N . PRO A 1 102 ? -5.595 -11.816 -1.374 1.00 83.50 102 PRO A N 1
ATOM 749 C CA . PRO A 1 102 ? -6.041 -12.396 -2.646 1.00 83.50 102 PRO A CA 1
ATOM 750 C C . PRO A 1 102 ? -5.401 -11.739 -3.878 1.00 83.50 102 PRO A C 1
ATOM 752 O O . PRO A 1 102 ? -5.055 -12.446 -4.818 1.00 83.50 102 PRO A O 1
ATOM 755 N N . VAL A 1 103 ? -5.173 -10.420 -3.863 1.00 86.44 103 VAL A N 1
ATOM 756 C CA . VAL A 1 103 ? -4.554 -9.690 -4.988 1.00 86.44 103 VAL A CA 1
ATOM 757 C C . VAL A 1 103 ? -3.100 -10.131 -5.187 1.00 86.44 103 VAL A C 1
ATOM 759 O O . VAL A 1 103 ? -2.652 -10.315 -6.317 1.00 86.44 103 VAL A O 1
ATOM 762 N N . GLY A 1 104 ? -2.368 -10.377 -4.095 1.00 84.75 104 GLY A N 1
ATOM 763 C CA . GLY A 1 104 ? -1.020 -10.950 -4.157 1.00 84.75 104 GLY A CA 1
ATOM 764 C C . GLY A 1 104 ? -0.989 -12.359 -4.765 1.00 84.75 104 GLY A C 1
ATOM 765 O O . GLY A 1 104 ? -0.069 -12.679 -5.515 1.00 84.75 104 GLY A O 1
ATOM 766 N N . ILE A 1 105 ? -2.007 -13.183 -4.488 1.00 89.12 105 ILE A N 1
ATOM 767 C CA . ILE A 1 105 ? -2.147 -14.531 -5.062 1.00 89.12 105 ILE A CA 1
ATOM 768 C C . ILE A 1 105 ? -2.500 -14.449 -6.555 1.00 89.12 105 ILE A C 1
ATOM 770 O O . ILE A 1 105 ? -1.858 -15.113 -7.364 1.00 89.12 105 ILE A O 1
ATOM 774 N N . GLU A 1 106 ? -3.457 -13.602 -6.938 1.00 88.19 106 GLU A N 1
ATOM 775 C CA . GLU A 1 106 ? -3.861 -13.393 -8.335 1.00 88.19 106 GLU A CA 1
ATOM 776 C C . GLU A 1 106 ? -2.676 -12.945 -9.207 1.00 88.19 106 GLU A C 1
ATOM 778 O O . GLU A 1 106 ? -2.377 -13.570 -10.228 1.00 88.19 106 GLU A O 1
ATOM 783 N N . 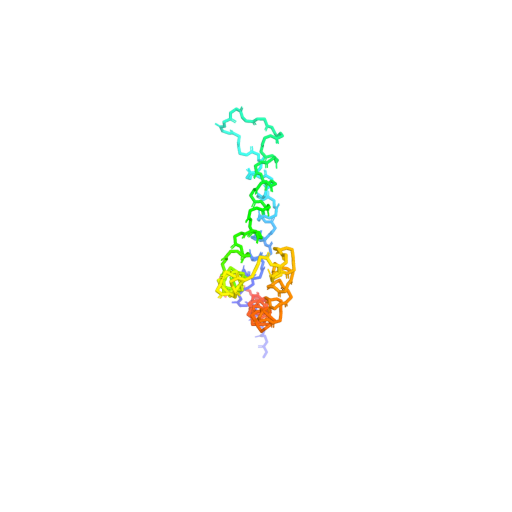VAL A 1 107 ? -1.920 -11.938 -8.753 1.00 87.56 107 VAL A N 1
ATOM 784 C CA . VAL A 1 107 ? -0.693 -11.480 -9.427 1.00 87.56 107 VAL A CA 1
ATOM 785 C C . VAL A 1 107 ? 0.357 -12.596 -9.509 1.00 87.56 107 VAL A C 1
ATOM 787 O O . VAL A 1 107 ? 1.043 -12.714 -10.525 1.00 87.56 107 VAL A O 1
ATOM 790 N N . TYR A 1 108 ? 0.475 -13.451 -8.488 1.00 88.69 108 TYR A N 1
ATOM 791 C CA . TYR A 1 108 ? 1.413 -14.578 -8.491 1.00 88.69 108 TYR A CA 1
ATOM 792 C C . TYR A 1 108 ? 1.018 -15.689 -9.483 1.00 88.69 108 TYR A C 1
ATOM 794 O O . TYR A 1 108 ? 1.899 -16.241 -10.150 1.00 88.69 108 TYR A O 1
ATOM 802 N N . GLU A 1 109 ? -0.273 -15.993 -9.656 1.00 89.25 109 GLU A N 1
ATOM 803 C CA . GLU A 1 109 ? -0.738 -16.931 -10.693 1.00 89.25 109 GLU A CA 1
ATOM 804 C C . GLU A 1 109 ? -0.571 -16.361 -12.112 1.00 89.25 109 GLU A C 1
ATOM 806 O O . GLU A 1 109 ? -0.090 -17.065 -13.007 1.00 89.25 109 GLU A O 1
ATOM 811 N N . VAL A 1 110 ? -0.876 -15.075 -12.324 1.00 87.00 110 VAL A N 1
ATOM 812 C CA . VAL A 1 110 ? -0.655 -14.394 -13.617 1.00 87.00 110 VAL A CA 1
ATOM 813 C C . VAL A 1 110 ? 0.840 -14.331 -13.964 1.00 87.00 110 VAL A C 1
ATOM 815 O O . VAL A 1 110 ? 1.231 -14.605 -15.101 1.00 87.00 110 VAL A O 1
ATOM 818 N N . ALA A 1 111 ? 1.710 -14.062 -12.987 1.00 87.50 111 ALA A N 1
ATOM 819 C CA . ALA A 1 111 ? 3.159 -14.087 -13.186 1.00 87.50 111 ALA A CA 1
ATOM 820 C C . ALA A 1 111 ? 3.668 -15.498 -13.538 1.00 87.50 111 ALA A C 1
ATOM 822 O O . ALA A 1 111 ? 4.388 -15.663 -14.525 1.00 87.50 111 ALA A O 1
ATOM 823 N N . LYS A 1 112 ? 3.260 -16.533 -12.786 1.00 83.81 112 LYS A N 1
ATOM 824 C CA . LYS A 1 112 ? 3.650 -17.930 -13.061 1.00 83.81 112 LYS A CA 1
ATOM 825 C C . LYS A 1 112 ? 3.186 -18.408 -14.432 1.00 83.81 112 LYS A C 1
ATOM 827 O O . LYS A 1 112 ? 3.975 -19.005 -15.161 1.00 83.81 112 LYS A O 1
ATOM 832 N N . THR A 1 113 ? 1.932 -18.149 -14.799 1.00 80.75 113 THR A N 1
ATOM 833 C CA . THR A 1 113 ? 1.406 -18.534 -16.120 1.00 80.75 113 THR A CA 1
ATOM 834 C C . THR A 1 113 ? 2.167 -17.836 -17.246 1.00 80.75 113 THR A C 1
ATOM 836 O O . THR A 1 113 ? 2.592 -18.519 -18.175 1.00 80.75 113 THR A O 1
ATOM 839 N N . THR A 1 114 ? 2.462 -16.539 -17.114 1.00 79.12 114 THR A N 1
ATOM 840 C CA . THR A 1 114 ? 3.269 -15.779 -18.089 1.00 79.12 114 THR A CA 1
ATOM 841 C C . THR A 1 114 ? 4.691 -16.342 -18.239 1.00 79.12 114 THR A C 1
ATOM 843 O O . THR A 1 114 ? 5.146 -16.581 -19.358 1.00 79.12 114 THR A O 1
ATOM 846 N N . ILE A 1 115 ? 5.391 -16.623 -17.132 1.00 79.56 115 ILE A N 1
ATOM 847 C CA . ILE A 1 115 ? 6.758 -17.187 -17.143 1.00 79.56 115 ILE A CA 1
ATOM 848 C C . ILE A 1 115 ? 6.772 -18.591 -17.775 1.00 79.56 115 ILE A C 1
ATOM 850 O O . ILE A 1 115 ? 7.627 -18.907 -18.610 1.00 79.56 115 ILE A O 1
ATOM 854 N N . ASN A 1 116 ? 5.788 -19.426 -17.435 1.00 73.88 116 ASN A N 1
ATOM 855 C CA . ASN A 1 116 ? 5.669 -20.775 -17.983 1.00 73.88 116 ASN A CA 1
ATOM 856 C C . ASN A 1 116 ? 5.295 -20.753 -19.477 1.00 73.88 116 ASN A C 1
ATOM 858 O O . ASN A 1 116 ? 5.806 -21.569 -20.245 1.00 73.88 116 ASN A O 1
ATOM 862 N N . GLN A 1 117 ? 4.469 -19.802 -19.923 1.00 67.12 117 GLN A N 1
ATOM 863 C CA . GLN A 1 117 ? 4.152 -19.602 -21.342 1.00 67.12 117 GLN A CA 1
ATOM 864 C C . GLN A 1 117 ? 5.369 -19.112 -22.138 1.00 67.12 117 GLN A C 1
ATOM 866 O O . GLN A 1 117 ? 5.647 -19.666 -23.201 1.00 67.12 117 GLN A O 1
ATOM 871 N N . GLY A 1 118 ? 6.156 -18.173 -21.597 1.00 59.69 118 GLY A N 1
ATOM 872 C CA . GLY A 1 118 ? 7.422 -17.733 -22.201 1.00 59.69 118 GLY A CA 1
ATOM 873 C C . GLY A 1 118 ? 8.466 -18.851 -22.345 1.00 59.69 118 GLY A C 1
ATOM 874 O O . GLY A 1 118 ? 9.325 -18.781 -23.218 1.00 59.69 118 GLY A O 1
ATOM 875 N N . THR A 1 119 ? 8.357 -19.912 -21.538 1.00 60.06 119 THR A N 1
ATOM 876 C CA . THR A 1 119 ? 9.220 -21.105 -21.614 1.00 60.06 119 THR A CA 1
ATOM 877 C C . THR A 1 119 ? 8.744 -22.128 -22.661 1.00 60.06 119 THR A C 1
ATOM 879 O O . THR A 1 119 ? 9.554 -22.875 -23.204 1.00 60.06 119 THR A O 1
ATOM 882 N N . ASN A 1 120 ? 7.450 -22.164 -23.004 1.00 53.56 120 ASN A N 1
ATOM 883 C CA . ASN A 1 120 ? 6.862 -23.155 -23.925 1.00 53.56 120 ASN A CA 1
ATOM 884 C C . ASN A 1 120 ? 6.870 -22.714 -25.408 1.00 53.56 120 ASN A C 1
ATOM 886 O O . ASN A 1 120 ? 6.009 -23.094 -26.198 1.00 53.56 120 ASN A O 1
ATOM 890 N N . GLN A 1 121 ? 7.872 -21.926 -25.797 1.00 55.25 121 GLN A N 1
ATOM 891 C CA . GLN A 1 121 ? 8.057 -21.342 -27.129 1.00 55.25 121 GLN A CA 1
ATOM 892 C C . GLN A 1 121 ? 9.454 -21.776 -27.679 1.00 55.25 121 GLN A C 1
ATOM 894 O O . GLN A 1 121 ? 10.429 -21.295 -27.117 1.00 55.25 121 GLN A O 1
ATOM 899 N N . PRO A 1 122 ? 9.609 -22.715 -28.677 1.00 58.81 122 PRO A N 1
ATOM 900 C CA . PRO A 1 122 ? 10.875 -23.507 -28.830 1.00 58.81 122 PRO A CA 1
ATOM 901 C C . PRO A 1 122 ? 11.827 -23.575 -30.111 1.00 58.81 122 PRO A C 1
ATOM 903 O O . PRO A 1 122 ? 12.579 -24.538 -30.127 1.00 58.81 122 PRO A O 1
ATOM 906 N N . LEU A 1 123 ? 11.903 -22.684 -31.151 1.00 57.84 123 LEU A N 1
ATOM 907 C CA . LEU A 1 123 ? 12.838 -22.662 -32.341 1.00 57.84 123 LEU A CA 1
ATOM 908 C C . LEU A 1 123 ? 12.549 -21.984 -33.743 1.00 57.84 123 LEU A C 1
ATOM 910 O O . LEU A 1 123 ? 13.504 -21.901 -34.505 1.00 57.84 123 LEU A O 1
ATOM 914 N N . LEU A 1 124 ? 11.342 -21.557 -34.169 1.00 64.56 124 LEU A N 1
ATOM 915 C CA . LEU A 1 124 ? 11.047 -21.082 -35.563 1.00 64.56 124 LEU A CA 1
ATOM 916 C C . LEU A 1 124 ? 9.705 -20.297 -35.648 1.00 64.56 124 LEU A C 1
ATOM 918 O O . LEU A 1 124 ? 8.643 -20.909 -35.703 1.00 64.56 124 LEU A O 1
ATOM 922 N N . SER A 1 125 ? 9.675 -18.967 -35.682 1.00 46.19 125 SER A N 1
ATOM 923 C CA . SER A 1 125 ? 9.974 -18.204 -36.908 1.00 46.19 125 SER A CA 1
ATOM 924 C C . SER A 1 125 ? 11.122 -17.220 -36.753 1.00 46.19 125 SER A C 1
ATOM 926 O O . SER A 1 125 ? 11.001 -16.366 -35.844 1.00 46.19 125 SER A O 1
#

Secondary structure (DSSP, 8-state):
--------THHHHHHHHHHHHHHHHHHHHTT-TTS---HHHHHHHHHHHHHHHHHHHHHHSTHHHHHHHHHHHHHHT--TTSPPHHHHHHHHHHHHHHHHHHHHHHHHHHHHHHHHHHHS--S--

Sequence (125 aa):
MKTGPRTTDHGLRTLLVFSFTLLTALPAFAQAPALGVSRPLILLLVLAALALVPFVIMMATSFVKLAVVLALIRNALGTQQVPPNVVVTGLALVLTVYIMAPVGIEVYEVAKTTINQGTNQPLLS

Foldseek 3Di:
DDDDDWAFCCLVVVVVVVVVVVVVCVVVQLCVPDDPDDSVVSVVVVVVVVVVVVVVVCVVACLVVQLVVLVVVVVVVPDPPPDDSVVSSVVSVVVRCVVCVVVVVVVVVVVVVVVVVSVPGTHHD